Protein AF-A0A957P6R2-F1 (afdb_monomer)

Sequence (69 aa):
HTFPMHGADFGGLPVPHRLMRLDMIFCSPELIPTSCRVVRMHGESDHLPVLATLGWHHKKIGFNRISSG

Secondary structure (DSSP, 8-state):
-----TT--BTTB---TTS---------TTEEEEEEEE---SSS-SSPPEEEEEEE-------------

Structure (mmCIF, N/CA/C/O backbone):
data_AF-A0A957P6R2-F1
#
_entry.id   AF-A0A957P6R2-F1
#
loop_
_atom_site.group_PDB
_atom_site.id
_atom_site.type_symbol
_atom_site.label_atom_id
_atom_site.label_alt_id
_atom_site.label_comp_id
_atom_site.label_asym_id
_atom_site.label_entity_id
_atom_site.label_seq_id
_atom_site.pdbx_PDB_ins_code
_atom_site.Cartn_x
_atom_site.Cartn_y
_atom_site.Cartn_z
_atom_site.occupancy
_atom_site.B_iso_or_equiv
_atom_site.auth_seq_id
_atom_site.auth_comp_id
_atom_site.auth_asym_id
_atom_site.auth_atom_id
_atom_site.pdbx_PDB_model_num
ATOM 1 N N . HIS A 1 1 ? 14.901 18.909 -0.652 1.00 36.38 1 HIS A N 1
ATOM 2 C CA . HIS A 1 1 ? 15.234 17.617 -0.023 1.00 36.38 1 HIS A CA 1
ATOM 3 C C . HIS A 1 1 ? 14.544 16.520 -0.822 1.00 36.38 1 HIS A C 1
ATOM 5 O O . HIS A 1 1 ? 13.408 16.189 -0.526 1.00 36.38 1 HIS A O 1
ATOM 11 N N . THR A 1 2 ? 15.203 16.005 -1.857 1.00 36.62 2 THR A N 1
ATOM 12 C CA . THR A 1 2 ? 14.731 14.840 -2.619 1.00 36.62 2 THR A CA 1
ATOM 13 C C . THR A 1 2 ? 15.926 13.894 -2.660 1.00 36.62 2 THR A C 1
ATOM 15 O O . THR A 1 2 ? 16.953 14.244 -3.236 1.00 36.62 2 THR A O 1
ATOM 18 N N . PHE A 1 3 ? 15.861 12.790 -1.909 1.00 37.88 3 PHE A N 1
ATOM 19 C CA . PHE A 1 3 ? 16.885 11.736 -1.936 1.00 37.88 3 PHE A CA 1
ATOM 20 C C . PHE A 1 3 ? 16.949 11.129 -3.356 1.00 37.88 3 PHE A C 1
ATOM 22 O O . PHE A 1 3 ? 15.935 11.156 -4.053 1.00 37.88 3 PHE A O 1
ATOM 29 N N . PRO A 1 4 ? 18.139 10.707 -3.828 1.00 50.75 4 PRO A N 1
ATOM 30 C CA . PRO A 1 4 ? 18.579 10.918 -5.209 1.00 50.75 4 PRO A CA 1
ATOM 31 C C . PRO A 1 4 ? 17.771 10.064 -6.188 1.00 50.75 4 PRO A C 1
ATOM 33 O O . PRO A 1 4 ? 17.611 8.862 -6.000 1.00 50.75 4 PRO A O 1
ATOM 36 N N . MET A 1 5 ? 17.131 10.707 -7.165 1.00 43.22 5 MET A N 1
ATOM 37 C CA . MET A 1 5 ? 17.653 10.884 -8.527 1.00 43.22 5 MET A CA 1
ATOM 38 C C . MET A 1 5 ? 18.210 9.575 -9.096 1.00 43.22 5 MET A C 1
ATOM 40 O O . MET A 1 5 ? 19.288 9.113 -8.721 1.00 43.22 5 MET A O 1
ATOM 44 N N . HIS A 1 6 ? 17.453 9.009 -10.033 1.00 46.28 6 HIS A N 1
ATOM 45 C CA . HIS A 1 6 ? 17.918 8.044 -11.019 1.00 46.28 6 HIS A CA 1
ATOM 46 C C . HIS A 1 6 ? 19.406 8.217 -11.370 1.00 46.28 6 HIS A C 1
ATOM 48 O O . HIS A 1 6 ? 19.802 9.274 -11.852 1.00 46.28 6 HIS A O 1
ATOM 54 N N . GLY A 1 7 ? 20.207 7.168 -11.150 1.00 46.56 7 GLY A N 1
ATOM 55 C CA . GLY A 1 7 ? 21.624 7.131 -11.534 1.00 46.56 7 GLY A CA 1
ATOM 56 C C . GLY A 1 7 ? 22.648 7.113 -10.394 1.00 46.56 7 GLY A C 1
ATOM 57 O O . GLY A 1 7 ? 23.840 7.168 -10.675 1.00 46.56 7 GLY A O 1
ATOM 58 N N . ALA A 1 8 ? 22.242 7.018 -9.125 1.00 43.44 8 ALA A N 1
ATOM 59 C CA . ALA A 1 8 ? 23.199 6.839 -8.034 1.00 43.44 8 ALA A CA 1
ATOM 60 C C . ALA A 1 8 ? 23.722 5.391 -7.988 1.00 43.44 8 ALA A C 1
ATOM 62 O O . ALA A 1 8 ? 23.051 4.485 -7.489 1.00 43.44 8 ALA A O 1
ATOM 63 N N . ASP A 1 9 ? 24.937 5.194 -8.498 1.00 48.69 9 ASP A N 1
ATOM 64 C CA . ASP A 1 9 ? 25.767 4.025 -8.225 1.00 48.69 9 ASP A CA 1
ATOM 65 C C . ASP A 1 9 ? 25.837 3.776 -6.712 1.00 48.69 9 ASP A C 1
ATOM 67 O O . ASP A 1 9 ? 26.388 4.576 -5.952 1.00 48.69 9 ASP A O 1
ATOM 71 N N . PHE A 1 10 ? 25.327 2.630 -6.260 1.00 49.09 10 PHE A N 1
ATOM 72 C CA . PHE A 1 10 ? 25.545 2.145 -4.895 1.00 49.09 10 PHE A CA 1
ATOM 73 C C . PHE A 1 10 ? 26.958 1.546 -4.821 1.00 49.09 10 PHE A C 1
ATOM 75 O O . PHE A 1 10 ? 27.140 0.332 -4.765 1.00 49.09 10 PHE A O 1
ATOM 82 N N . GLY A 1 11 ? 27.982 2.396 -4.946 1.00 56.81 11 GLY A N 1
ATOM 83 C CA . GLY A 1 11 ? 29.379 1.953 -5.005 1.00 56.81 11 GLY A CA 1
ATOM 84 C C . GLY A 1 11 ? 29.719 1.123 -6.253 1.00 56.81 11 GLY A C 1
ATOM 85 O O . GLY A 1 11 ? 30.472 0.160 -6.152 1.00 56.81 11 GLY A O 1
ATOM 86 N N . GLY A 1 12 ? 29.150 1.468 -7.414 1.00 54.81 12 GLY A N 1
ATOM 87 C CA . GLY A 1 12 ? 29.402 0.795 -8.699 1.00 54.81 12 GLY A CA 1
ATOM 88 C C . GLY A 1 12 ? 28.576 -0.473 -8.939 1.00 54.81 12 GLY A C 1
ATOM 89 O O . GLY A 1 12 ? 28.831 -1.204 -9.896 1.00 54.81 12 GLY A O 1
ATOM 90 N N . LEU A 1 13 ? 27.594 -0.757 -8.079 1.00 54.28 13 LEU A N 1
ATOM 91 C CA . LEU A 1 13 ? 26.635 -1.838 -8.283 1.00 54.28 13 LEU A CA 1
ATOM 92 C C . LEU A 1 13 ? 25.344 -1.282 -8.900 1.00 54.28 13 LEU A C 1
ATOM 94 O O . LEU A 1 13 ? 24.761 -0.352 -8.331 1.00 54.28 13 LEU A O 1
ATOM 98 N N . PRO A 1 14 ? 24.852 -1.855 -10.018 1.00 51.00 14 PRO A N 1
ATOM 99 C CA . PRO A 1 14 ? 23.580 -1.451 -10.592 1.00 51.00 14 PRO A CA 1
ATOM 100 C C . PRO A 1 14 ? 22.471 -1.782 -9.596 1.00 51.00 14 PRO A C 1
ATOM 102 O O . PRO A 1 14 ? 22.170 -2.950 -9.342 1.00 51.00 14 PRO A O 1
ATOM 105 N N . VAL A 1 15 ? 21.855 -0.753 -9.015 1.00 55.53 15 VAL A N 1
ATOM 106 C CA . VAL A 1 15 ? 20.679 -0.939 -8.168 1.00 55.53 15 VAL A CA 1
ATOM 107 C C . VAL A 1 15 ? 19.555 -1.437 -9.074 1.00 55.53 15 VAL A C 1
ATOM 109 O O . VAL A 1 15 ? 19.209 -0.756 -10.043 1.00 55.53 15 VAL A O 1
ATOM 112 N N . PRO A 1 16 ? 18.941 -2.601 -8.805 1.00 56.06 16 PRO A N 1
ATOM 113 C CA . PRO A 1 16 ? 17.737 -3.002 -9.510 1.00 56.06 16 PRO A CA 1
ATOM 114 C C . PRO A 1 16 ? 16.596 -2.091 -9.037 1.00 56.06 16 PRO A C 1
ATOM 116 O O . PRO A 1 16 ? 15.806 -2.450 -8.165 1.00 56.06 16 PRO A O 1
ATOM 119 N N . HIS A 1 17 ? 16.510 -0.894 -9.626 1.00 54.75 17 HIS A N 1
ATOM 120 C CA . HIS A 1 17 ? 15.584 0.194 -9.284 1.00 54.75 17 HIS A CA 1
ATOM 121 C C . HIS A 1 17 ? 14.099 -0.217 -9.282 1.00 54.75 17 HIS A C 1
ATOM 123 O O . HIS A 1 17 ? 13.253 0.519 -8.795 1.00 54.75 17 HIS A O 1
ATOM 129 N N . ARG A 1 18 ? 13.761 -1.404 -9.798 1.00 53.47 18 ARG A N 1
ATOM 130 C CA . ARG A 1 18 ? 12.391 -1.930 -9.853 1.00 53.47 18 ARG A CA 1
ATOM 131 C C . ARG A 1 18 ? 12.006 -2.864 -8.700 1.00 53.47 18 ARG A C 1
ATOM 133 O O . ARG A 1 18 ? 10.872 -3.337 -8.703 1.00 53.47 18 ARG A O 1
ATOM 140 N N . LEU A 1 19 ? 12.904 -3.166 -7.754 1.00 57.94 19 LEU A N 1
ATOM 141 C CA . LEU A 1 19 ? 12.649 -4.166 -6.699 1.00 57.94 19 LEU A CA 1
ATOM 142 C C . LEU A 1 19 ? 12.747 -3.643 -5.257 1.00 57.94 19 LEU A C 1
ATOM 144 O O . LEU A 1 19 ? 12.521 -4.413 -4.325 1.00 57.94 19 LEU A O 1
ATOM 148 N N . MET A 1 20 ? 13.049 -2.362 -5.038 1.00 65.62 20 MET A N 1
ATOM 149 C CA . MET A 1 20 ? 13.094 -1.807 -3.682 1.00 65.62 20 MET A CA 1
ATOM 150 C C . MET A 1 20 ? 11.705 -1.335 -3.238 1.00 65.62 20 MET A C 1
ATOM 152 O O . MET A 1 20 ? 11.082 -0.504 -3.894 1.00 65.62 20 MET A O 1
ATOM 156 N N . ARG A 1 21 ? 11.214 -1.857 -2.107 1.00 72.94 21 ARG A N 1
ATOM 157 C CA . ARG A 1 21 ? 9.959 -1.417 -1.480 1.00 72.94 21 ARG A CA 1
ATOM 158 C C . ARG A 1 21 ? 10.259 -0.330 -0.450 1.00 72.94 21 ARG A C 1
ATOM 160 O O . ARG A 1 21 ? 10.541 -0.641 0.703 1.00 72.94 21 ARG A O 1
ATOM 167 N N . LEU A 1 22 ? 10.225 0.923 -0.892 1.00 82.31 22 LEU A N 1
ATOM 168 C CA . LEU A 1 22 ? 10.504 2.094 -0.051 1.00 82.31 22 LEU A CA 1
ATOM 169 C C . LEU A 1 22 ? 9.221 2.748 0.478 1.00 82.31 22 LEU A C 1
ATOM 171 O O . LEU A 1 22 ? 9.193 3.233 1.606 1.00 82.31 22 LEU A O 1
ATOM 175 N N . ASP A 1 23 ? 8.145 2.691 -0.304 1.00 83.00 23 ASP A N 1
ATOM 176 C CA . ASP A 1 23 ? 6.867 3.304 0.042 1.00 83.00 23 ASP A CA 1
ATOM 177 C C . ASP A 1 23 ? 6.022 2.366 0.920 1.00 83.00 23 ASP A C 1
ATOM 179 O O . ASP A 1 23 ? 5.742 1.211 0.572 1.00 83.00 23 ASP A O 1
ATOM 183 N N . MET A 1 24 ? 5.622 2.859 2.094 1.00 88.00 24 MET A N 1
ATOM 184 C CA . MET A 1 24 ? 4.870 2.108 3.103 1.00 88.00 24 MET A CA 1
ATOM 185 C C . MET A 1 24 ? 3.728 2.948 3.675 1.00 88.00 24 MET A C 1
ATOM 187 O O . MET A 1 24 ? 3.869 4.149 3.882 1.00 88.00 24 MET A O 1
ATOM 191 N N . ILE A 1 25 ? 2.606 2.291 3.978 1.00 87.69 25 ILE A N 1
ATOM 192 C CA . ILE A 1 25 ? 1.456 2.894 4.658 1.00 87.69 25 ILE A CA 1
ATOM 193 C C . ILE A 1 25 ? 1.346 2.244 6.036 1.00 87.69 25 ILE A C 1
ATOM 195 O O . ILE A 1 25 ? 1.038 1.055 6.141 1.00 87.69 25 ILE A O 1
ATOM 199 N N . PHE A 1 26 ? 1.599 3.019 7.087 1.00 91.25 26 PHE A N 1
ATOM 200 C CA . PHE A 1 26 ? 1.402 2.591 8.470 1.00 91.25 26 PHE A CA 1
ATOM 201 C C . PHE A 1 26 ? -0.010 2.963 8.919 1.00 91.25 26 PHE A C 1
ATOM 203 O O . PHE A 1 26 ? -0.470 4.075 8.671 1.00 91.25 26 PHE A O 1
ATOM 210 N N . CYS A 1 27 ? -0.701 2.026 9.566 1.00 88.88 27 CYS A N 1
ATOM 211 C CA . CYS A 1 27 ? -2.074 2.210 10.033 1.00 88.88 27 CYS A CA 1
ATOM 212 C C . CYS A 1 27 ? -2.108 2.194 11.563 1.00 88.88 27 CYS A C 1
ATOM 214 O O . CYS A 1 27 ? -1.398 1.406 12.190 1.00 88.88 27 CYS A O 1
ATOM 216 N N . SER A 1 28 ? -2.943 3.047 12.157 1.00 88.25 28 SER A N 1
ATOM 217 C CA . SER A 1 28 ? -3.277 2.956 13.579 1.00 88.25 28 SER A CA 1
ATOM 218 C C . SER A 1 28 ? -4.262 1.798 13.824 1.00 88.25 28 SER A C 1
ATOM 220 O O . SER A 1 28 ? -4.898 1.336 12.873 1.00 88.25 28 SER A O 1
ATOM 222 N N . PRO A 1 29 ? -4.426 1.303 15.066 1.00 88.19 29 PRO A N 1
ATOM 223 C CA . PRO A 1 29 ? -5.318 0.174 15.368 1.00 88.19 29 PRO A CA 1
ATOM 224 C C . PRO A 1 29 ? -6.789 0.372 14.967 1.00 88.19 29 PRO A C 1
ATOM 226 O O . PRO A 1 29 ? -7.531 -0.598 14.820 1.00 88.19 29 PRO A O 1
ATOM 229 N N . GLU A 1 30 ? -7.227 1.619 14.806 1.00 91.06 30 GLU A N 1
ATOM 230 C CA . GLU A 1 30 ? -8.577 1.992 14.382 1.00 91.06 30 GLU A CA 1
ATOM 231 C C . GLU A 1 30 ? -8.772 1.888 12.860 1.00 91.06 30 GLU A C 1
ATOM 233 O O . GLU A 1 30 ? -9.907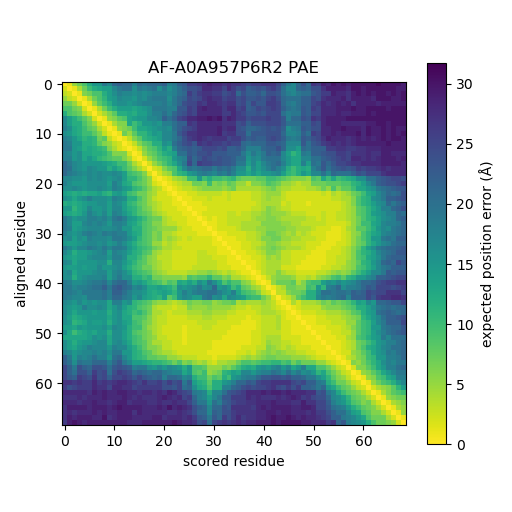 1.909 12.383 1.00 91.06 30 GLU A O 1
ATOM 238 N N . LEU A 1 31 ? -7.689 1.764 12.087 1.00 92.31 31 LEU A N 1
ATOM 239 C CA . LEU A 1 31 ? -7.701 1.640 10.632 1.00 92.31 31 LEU A CA 1
ATOM 240 C C . LEU A 1 31 ? -7.283 0.229 10.220 1.00 92.31 31 LEU A C 1
ATOM 242 O O . LEU A 1 31 ? -6.118 -0.153 10.303 1.00 92.31 31 LEU A O 1
ATOM 246 N N . ILE A 1 32 ? -8.245 -0.545 9.727 1.00 91.06 32 ILE A N 1
ATOM 247 C CA . ILE A 1 32 ? -8.032 -1.924 9.292 1.00 91.06 32 ILE A CA 1
ATOM 248 C C . ILE A 1 32 ? -7.777 -1.935 7.780 1.00 91.06 32 ILE A C 1
ATOM 250 O O . ILE A 1 32 ? -8.687 -1.604 7.019 1.00 91.06 32 ILE A O 1
ATOM 254 N N . PRO A 1 33 ? -6.592 -2.338 7.295 1.00 90.62 33 PRO A N 1
ATOM 255 C CA . PRO A 1 33 ? -6.359 -2.470 5.862 1.00 90.62 33 PRO A CA 1
ATOM 256 C C . PRO A 1 33 ? -7.194 -3.617 5.278 1.00 90.62 33 PRO A C 1
ATOM 258 O O . PRO A 1 33 ? -7.074 -4.764 5.700 1.00 90.62 33 PRO A O 1
ATOM 261 N N . THR A 1 34 ? -8.035 -3.311 4.290 1.00 93.19 34 THR A N 1
ATOM 262 C CA . THR A 1 34 ? -8.883 -4.288 3.583 1.00 93.19 34 THR A CA 1
ATOM 263 C C . THR A 1 34 ? -8.299 -4.704 2.235 1.00 93.19 34 THR A C 1
ATOM 265 O O . THR A 1 34 ? -8.566 -5.805 1.759 1.00 93.19 34 THR A O 1
ATOM 268 N N . SER A 1 35 ? -7.476 -3.856 1.613 1.00 95.00 35 SER A N 1
ATOM 269 C CA . SER A 1 35 ? -6.678 -4.222 0.442 1.00 95.00 35 SER A CA 1
ATOM 270 C C . SER A 1 35 ? -5.396 -3.393 0.372 1.00 95.00 35 SER A C 1
ATOM 272 O O . SER A 1 35 ? -5.353 -2.271 0.875 1.00 95.00 35 SER A O 1
ATOM 274 N N . CYS A 1 36 ? -4.346 -3.942 -0.242 1.00 92.19 36 CYS A N 1
ATOM 275 C CA . CYS A 1 36 ? -3.104 -3.227 -0.524 1.00 92.19 36 CYS A CA 1
ATOM 276 C C . CYS A 1 36 ? -2.479 -3.774 -1.810 1.00 92.19 36 CYS A C 1
ATOM 278 O O . CYS A 1 36 ? -2.319 -4.988 -1.951 1.00 92.19 36 CYS A O 1
ATOM 280 N N . ARG A 1 37 ? -2.143 -2.896 -2.758 1.00 90.56 37 ARG A N 1
ATOM 281 C CA . ARG A 1 37 ? -1.492 -3.273 -4.018 1.00 90.56 37 ARG A CA 1
ATOM 282 C C . ARG A 1 37 ? -0.571 -2.173 -4.524 1.00 90.56 37 ARG A C 1
ATOM 284 O O . ARG A 1 37 ? -0.860 -0.990 -4.376 1.00 90.56 37 ARG A O 1
ATOM 291 N N . VAL A 1 38 ? 0.502 -2.581 -5.186 1.00 88.19 38 VAL A N 1
ATOM 292 C CA . VAL A 1 38 ? 1.365 -1.683 -5.957 1.00 88.19 38 VAL A CA 1
ATOM 293 C C . VAL A 1 38 ? 0.823 -1.624 -7.379 1.00 88.19 38 VAL A C 1
ATOM 295 O O . VAL A 1 38 ? 0.620 -2.670 -8.000 1.00 88.19 38 VAL A O 1
ATOM 298 N N . VAL A 1 39 ? 0.560 -0.426 -7.896 1.00 85.31 39 VAL A N 1
ATOM 299 C CA . VAL A 1 39 ? 0.017 -0.262 -9.250 1.00 85.31 39 VAL A CA 1
ATOM 300 C C . VAL A 1 39 ? 1.135 0.134 -10.202 1.00 85.31 39 VAL A C 1
ATOM 302 O O . VAL A 1 39 ? 1.906 1.050 -9.937 1.00 85.31 39 VAL A O 1
ATOM 305 N N . ARG A 1 40 ? 1.223 -0.562 -11.338 1.00 78.25 40 ARG A N 1
ATOM 306 C CA . ARG A 1 40 ? 2.103 -0.162 -12.437 1.00 78.25 40 ARG A CA 1
ATOM 307 C C . ARG A 1 40 ? 1.414 0.938 -13.235 1.00 78.25 40 ARG A C 1
ATOM 309 O O . ARG A 1 40 ? 0.555 0.638 -14.056 1.00 78.25 40 ARG A O 1
ATOM 316 N N . MET A 1 41 ? 1.786 2.189 -12.988 1.00 73.50 41 MET A N 1
ATOM 317 C CA . MET A 1 41 ? 1.463 3.306 -13.878 1.00 73.50 41 MET A CA 1
ATOM 318 C C . MET A 1 41 ? 2.721 3.688 -14.650 1.00 73.50 41 MET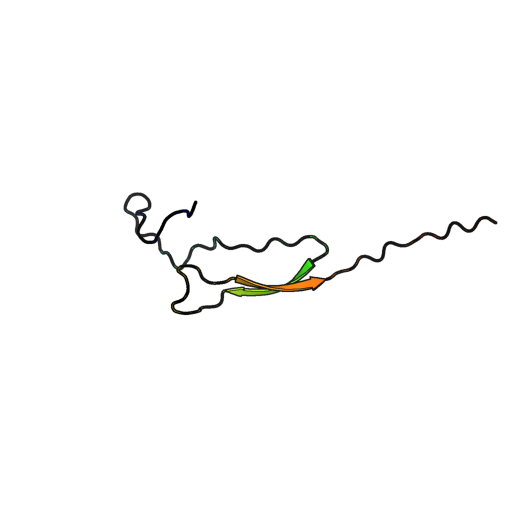 A C 1
ATOM 320 O O . MET A 1 41 ? 3.806 3.778 -14.082 1.00 73.50 41 MET A O 1
ATOM 324 N N . HIS A 1 42 ? 2.592 3.818 -15.967 1.00 63.19 42 HIS A N 1
ATOM 325 C CA . HIS A 1 42 ? 3.708 4.165 -16.835 1.00 63.19 42 HIS A CA 1
ATOM 326 C C . HIS A 1 42 ? 3.800 5.687 -16.971 1.00 63.19 42 HIS A C 1
ATOM 328 O O . HIS A 1 42 ? 2.815 6.316 -17.337 1.00 63.19 42 HIS A O 1
ATOM 334 N N . GLY A 1 43 ? 4.986 6.252 -16.731 1.00 64.44 43 GLY A N 1
ATOM 335 C CA . GLY A 1 43 ? 5.348 7.587 -17.218 1.00 64.44 43 GLY A CA 1
ATOM 336 C C . GLY A 1 43 ? 5.115 8.779 -16.284 1.00 64.44 43 GLY A C 1
ATOM 337 O O . GLY A 1 43 ? 5.460 9.882 -16.687 1.00 64.44 43 GLY A O 1
ATOM 338 N N . GLU A 1 44 ? 4.591 8.599 -15.066 1.00 69.31 44 GLU A N 1
ATOM 339 C CA . GLU A 1 44 ? 4.325 9.736 -14.154 1.00 69.31 44 GLU A CA 1
ATOM 340 C C . GLU A 1 44 ? 5.318 9.875 -12.986 1.00 69.31 44 GLU A C 1
ATOM 342 O O . GLU A 1 44 ? 5.475 10.964 -12.442 1.00 69.31 44 GLU A O 1
ATOM 347 N N . SER A 1 45 ? 6.018 8.804 -12.603 1.00 77.38 45 SER A N 1
ATOM 348 C CA . SER A 1 45 ? 7.017 8.814 -11.528 1.00 77.38 45 SER A CA 1
ATOM 349 C C . SER A 1 45 ? 7.992 7.643 -11.682 1.00 77.38 45 SER A C 1
ATOM 351 O O . SER A 1 45 ? 7.692 6.636 -12.328 1.00 77.38 45 SER A O 1
ATOM 353 N N . ASP A 1 46 ? 9.168 7.792 -11.084 1.00 77.75 46 ASP A N 1
ATOM 354 C CA . ASP A 1 46 ? 10.166 6.750 -10.866 1.00 77.75 46 ASP A CA 1
ATOM 355 C C . ASP A 1 46 ? 9.782 5.745 -9.769 1.00 77.75 46 ASP A C 1
ATOM 357 O O . ASP A 1 46 ? 10.344 4.647 -9.713 1.00 77.75 46 ASP A O 1
ATOM 361 N N . HIS A 1 47 ? 8.784 6.088 -8.952 1.00 80.38 47 HIS A N 1
ATOM 362 C CA . HIS A 1 47 ? 8.176 5.228 -7.944 1.00 80.38 47 HIS A CA 1
ATOM 363 C C . HIS A 1 47 ? 6.873 4.591 -8.442 1.00 80.38 47 HIS A C 1
ATOM 365 O O . HIS A 1 47 ? 6.111 5.171 -9.219 1.00 80.38 47 HIS A O 1
ATOM 371 N N . LEU A 1 48 ? 6.584 3.383 -7.947 1.00 84.31 48 LEU A N 1
ATOM 372 C CA . LEU A 1 48 ? 5.284 2.748 -8.152 1.00 84.31 48 LEU A CA 1
ATOM 373 C C . LEU A 1 48 ? 4.338 3.119 -7.002 1.00 84.31 48 LEU A C 1
ATOM 375 O O . LEU A 1 48 ? 4.669 2.846 -5.847 1.00 84.31 48 LEU A O 1
ATOM 379 N N . PRO A 1 49 ? 3.140 3.665 -7.276 1.00 86.38 49 PRO A N 1
ATOM 380 C CA . PRO A 1 49 ? 2.204 4.027 -6.223 1.00 86.38 49 PRO A CA 1
ATOM 381 C C . PRO A 1 49 ? 1.712 2.797 -5.449 1.00 86.38 49 PRO A C 1
ATOM 383 O O . PRO A 1 49 ? 1.338 1.767 -6.026 1.00 86.38 49 PRO A O 1
ATOM 386 N N . VAL A 1 50 ? 1.660 2.937 -4.123 1.00 88.69 50 VAL A N 1
ATOM 387 C CA . VAL A 1 50 ? 1.051 1.966 -3.208 1.00 88.69 50 VAL A CA 1
ATOM 388 C C . VAL A 1 50 ? -0.380 2.407 -2.922 1.00 88.69 50 VAL A C 1
ATOM 390 O O . VAL A 1 50 ? -0.608 3.451 -2.317 1.00 88.69 50 VAL A O 1
ATOM 393 N N . LEU A 1 51 ? -1.357 1.610 -3.349 1.00 92.38 51 LEU A N 1
ATOM 394 C CA . LEU A 1 51 ? -2.771 1.847 -3.070 1.00 92.38 51 LEU A CA 1
ATOM 395 C C . LEU A 1 51 ? -3.222 0.920 -1.947 1.00 92.38 51 LEU A C 1
ATOM 397 O O . LEU A 1 51 ? -3.092 -0.299 -2.069 1.00 92.38 51 LEU A O 1
ATOM 401 N N . ALA A 1 52 ? -3.811 1.489 -0.897 1.00 93.81 52 ALA A N 1
ATOM 402 C CA . ALA A 1 52 ? -4.458 0.735 0.167 1.00 93.81 52 ALA A CA 1
ATOM 403 C C . ALA A 1 52 ? -5.901 1.202 0.376 1.00 93.81 52 ALA A C 1
ATOM 405 O O . ALA A 1 52 ? -6.200 2.394 0.311 1.00 93.81 52 ALA A O 1
ATOM 406 N N . THR A 1 53 ? -6.797 0.257 0.646 1.00 95.75 53 THR A N 1
ATOM 407 C CA . THR A 1 53 ? -8.142 0.544 1.154 1.00 95.75 53 THR A CA 1
ATOM 408 C C . THR A 1 53 ? -8.154 0.257 2.645 1.00 95.75 53 THR A C 1
ATOM 410 O O . THR A 1 53 ? -7.720 -0.817 3.059 1.00 95.75 53 THR A O 1
ATOM 413 N N . LEU A 1 54 ? -8.643 1.204 3.445 1.00 94.69 54 LEU A N 1
ATOM 414 C CA . LEU A 1 54 ? -8.730 1.083 4.898 1.00 94.69 54 LEU A CA 1
ATOM 415 C C . LEU A 1 54 ? -10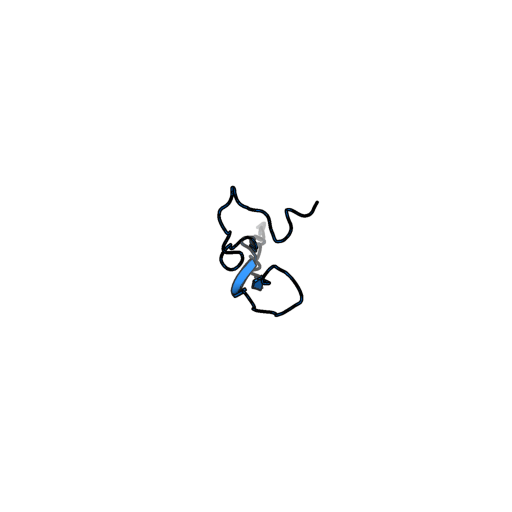.199 1.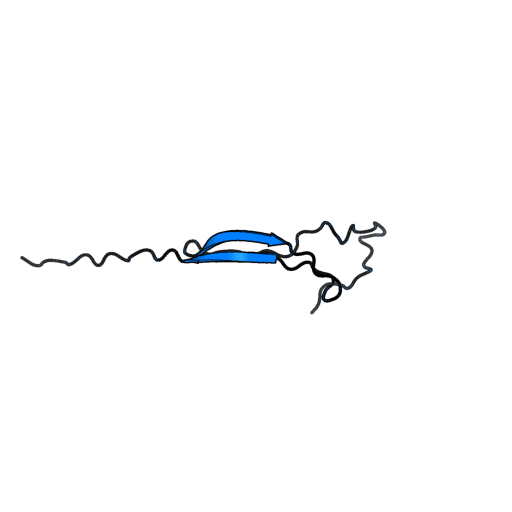132 5.328 1.00 94.69 54 LEU A C 1
ATOM 417 O O . LEU A 1 54 ? -10.958 1.986 4.873 1.00 94.69 54 LEU A O 1
ATOM 421 N N . GLY A 1 55 ? -10.597 0.214 6.202 1.00 93.19 55 GLY A N 1
ATOM 422 C CA . GLY A 1 55 ? -11.854 0.256 6.936 1.00 93.19 55 GLY A CA 1
ATOM 423 C C . GLY A 1 55 ? -11.655 0.918 8.296 1.00 93.19 55 GLY A C 1
ATOM 424 O O . GLY A 1 55 ? -10.639 0.706 8.952 1.00 93.19 55 GLY A O 1
ATOM 425 N N . TRP A 1 56 ? -12.632 1.705 8.736 1.00 92.06 56 TRP A N 1
ATOM 426 C CA . TRP A 1 56 ? -12.610 2.327 10.059 1.00 92.06 56 TRP A CA 1
ATOM 427 C C . TRP A 1 56 ? -13.281 1.425 11.096 1.00 92.06 56 TRP A C 1
ATOM 429 O O . TRP A 1 56 ? -14.460 1.088 10.969 1.00 92.06 56 TRP A O 1
ATOM 439 N N . HIS A 1 57 ? -12.551 1.066 12.147 1.00 83.69 57 HIS A N 1
ATOM 440 C CA . HIS A 1 57 ? -13.068 0.319 13.284 1.00 83.69 57 HIS A CA 1
ATOM 441 C C . HIS A 1 57 ? -13.269 1.250 14.481 1.00 83.69 57 HIS A C 1
ATOM 443 O O . HIS A 1 57 ? -12.382 1.467 15.307 1.00 83.69 57 HIS A O 1
ATOM 449 N N . HIS A 1 58 ? -14.479 1.795 14.592 1.00 75.00 58 HIS A N 1
ATOM 450 C CA . HIS A 1 58 ? -14.856 2.616 15.734 1.00 75.00 58 HIS A CA 1
ATOM 451 C C . HIS A 1 58 ? -15.098 1.735 16.969 1.00 75.00 58 HIS A C 1
ATOM 453 O O . HIS A 1 58 ? -16.140 1.083 17.093 1.00 75.00 58 HIS A O 1
ATOM 459 N N . LYS A 1 59 ? -14.170 1.745 17.930 1.00 68.44 59 LYS A N 1
ATOM 460 C CA . LYS A 1 59 ? -14.417 1.155 19.251 1.00 68.44 59 LYS A CA 1
ATOM 461 C C . LYS A 1 59 ? -15.480 2.003 19.958 1.00 68.44 59 LYS A C 1
ATOM 463 O O . LYS A 1 59 ? -15.236 3.159 20.287 1.00 68.44 59 LYS A O 1
ATOM 468 N N . LYS A 1 60 ? -16.681 1.453 20.181 1.00 62.59 60 LYS A N 1
ATOM 469 C CA . LYS A 1 60 ? -17.698 2.117 21.014 1.00 62.59 60 LYS A CA 1
ATOM 470 C C . LYS A 1 60 ? -17.121 2.288 22.420 1.00 62.59 60 LYS A C 1
ATOM 472 O O . LYS A 1 60 ? -16.925 1.304 23.128 1.00 62.59 60 LYS A O 1
ATOM 477 N N . ILE A 1 61 ? -16.835 3.526 22.812 1.00 63.84 61 ILE A N 1
ATOM 478 C CA . ILE A 1 61 ? -16.505 3.861 24.196 1.00 63.84 61 ILE A CA 1
ATOM 479 C C . ILE A 1 61 ? -17.794 3.650 24.994 1.00 63.84 61 ILE A C 1
ATOM 481 O O . ILE A 1 61 ? -18.764 4.391 24.835 1.00 63.84 61 ILE A O 1
ATOM 485 N N . GLY A 1 62 ? -17.845 2.570 25.772 1.00 58.62 62 GLY A N 1
ATOM 486 C CA . GLY A 1 62 ? -18.974 2.280 26.644 1.00 58.62 62 GLY A CA 1
ATOM 487 C C . GLY A 1 62 ? -19.05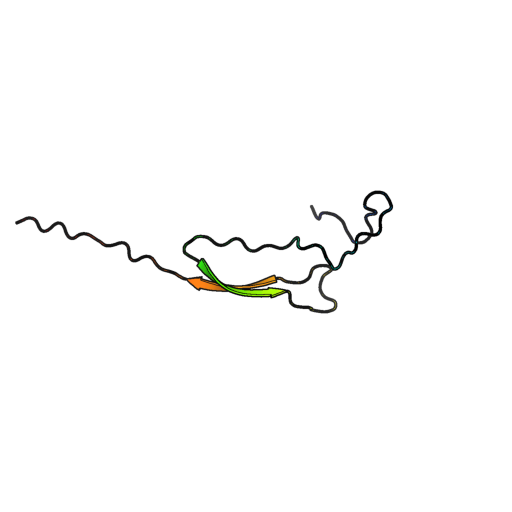9 3.339 27.736 1.00 58.62 62 GLY A C 1
ATOM 488 O O . GLY A 1 62 ? -18.215 3.375 28.626 1.00 58.62 62 GLY A O 1
ATOM 489 N N . PHE A 1 63 ? -20.073 4.200 27.678 1.00 59.84 63 PHE A N 1
ATOM 490 C CA . PHE A 1 63 ? -20.466 4.996 28.835 1.00 59.84 63 PHE A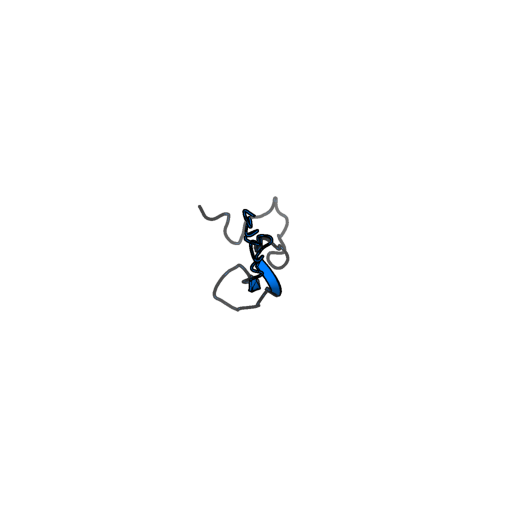 CA 1
ATOM 491 C C . PHE A 1 63 ? -21.127 4.056 29.845 1.00 59.84 63 PHE A C 1
ATOM 493 O O . PHE A 1 63 ? -22.288 3.679 29.684 1.00 59.84 63 PHE A O 1
ATOM 500 N N . ASN A 1 64 ? -20.391 3.673 30.888 1.00 55.47 64 ASN A N 1
ATOM 501 C CA . ASN A 1 64 ? -21.000 3.082 32.073 1.00 55.47 64 ASN A CA 1
ATOM 502 C C . ASN A 1 64 ? -21.912 4.145 32.699 1.00 55.47 64 ASN A C 1
ATOM 504 O O . ASN A 1 64 ? -21.433 5.122 33.275 1.00 55.47 64 ASN A O 1
ATOM 508 N N . ARG A 1 65 ? -23.234 3.977 32.564 1.00 54.28 65 ARG A N 1
ATOM 509 C CA . ARG A 1 65 ? -24.194 4.713 33.393 1.00 54.28 65 ARG A CA 1
ATOM 510 C C . ARG A 1 65 ? -23.952 4.289 34.833 1.00 54.28 65 ARG A C 1
ATOM 512 O O . ARG A 1 65 ? -24.255 3.160 35.202 1.00 54.28 65 ARG A O 1
ATOM 519 N N . ILE A 1 66 ? -23.423 5.203 35.634 1.00 62.69 66 ILE A N 1
ATOM 520 C CA . ILE A 1 66 ? -23.467 5.084 37.085 1.00 62.69 66 ILE A CA 1
ATOM 521 C C . ILE A 1 66 ? -24.932 5.329 37.460 1.00 62.69 66 ILE A C 1
ATOM 523 O O . ILE A 1 66 ? -25.402 6.464 37.442 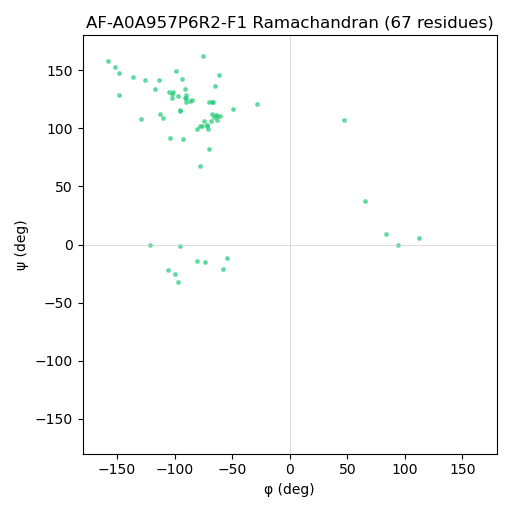1.00 62.69 66 ILE A O 1
ATOM 527 N N . SER A 1 67 ? -25.690 4.260 37.694 1.00 57.31 67 SER A N 1
ATOM 528 C CA . SER A 1 67 ? -27.002 4.355 38.330 1.00 57.31 67 SER A CA 1
ATOM 529 C C . SER A 1 67 ? -26.781 4.524 39.829 1.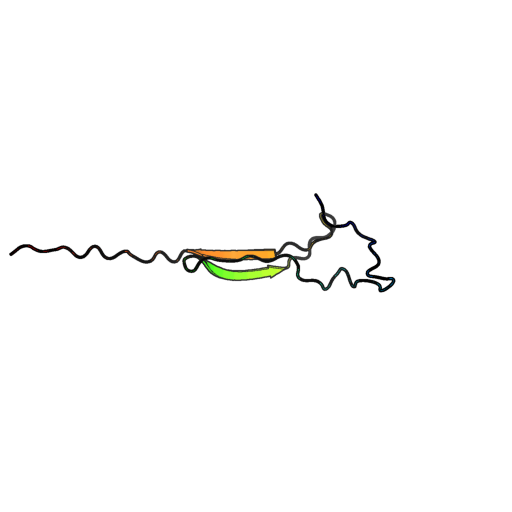00 57.31 67 SER A C 1
ATOM 531 O O . SER A 1 67 ? -26.450 3.560 40.516 1.00 57.31 67 SER A O 1
ATOM 533 N N . SER A 1 68 ? -26.921 5.751 40.321 1.00 58.59 68 SER A N 1
ATOM 534 C CA . SER A 1 68 ? -27.078 6.040 41.745 1.00 58.59 68 SER A CA 1
ATOM 535 C C . SER A 1 68 ? -28.478 5.596 42.176 1.00 58.59 68 SER A C 1
ATOM 537 O O . SER A 1 68 ? -29.460 6.255 41.825 1.00 58.59 68 SER A O 1
ATOM 539 N N . GLY A 1 69 ? -28.546 4.452 42.855 1.00 53.91 69 GLY A N 1
ATOM 540 C CA . GLY A 1 69 ? -29.691 4.002 43.644 1.00 53.91 69 GLY A CA 1
ATOM 541 C C . GLY A 1 69 ? -29.368 4.110 45.123 1.00 53.91 69 GLY A C 1
ATOM 542 O O . GLY A 1 69 ? -28.168 3.964 45.453 1.00 53.91 69 GLY A O 1
#

Solvent-accessible surface area (backbone atoms only — not comparable to full-atom values): 5111 Å² total; per-residue (Å²): 144,75,84,81,62,94,82,71,60,66,87,80,40,86,69,68,80,89,74,74,88,81,86,79,86,87,70,58,96,46,42,44,76,77,45,73,47,74,47,92,69,86,88,84,58,95,66,69,53,76,48,71,43,69,43,80,53,80,77,80,80,78,80,78,77,81,78,89,126

Mean predicted aligned error: 13.99 Å

pLDDT: mean 71.0, std 17.92, range [36.38, 95.75]

Foldseek 3Di:
DDDDDPDDDPVPDPDPLPPDDPDDDDDDPQWAWPDWDFDDDPDDDSDTDIDTDTDGRDDPPDDDPPDDD

Radius of gyration: 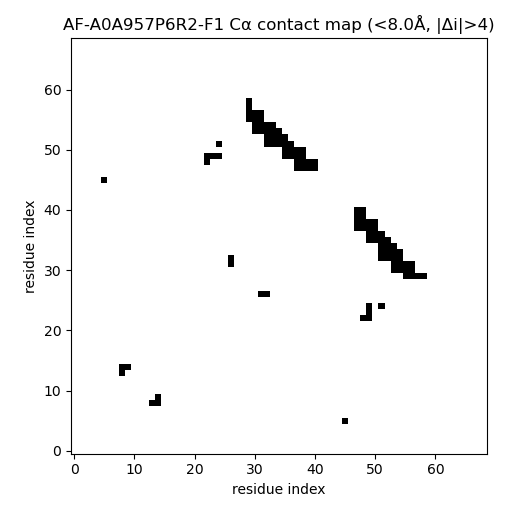21.72 Å; Cα contacts (8 Å, |Δi|>4): 53; chains: 1; bounding box: 59×22×61 Å